Protein AF-A0A661DS69-F1 (afdb_monomer)

Foldseek 3Di:
DKDKDWDKDQDVPVLCPDPVSVVQVVPQPDDDPDPRIGTRDMDIDDDPPPVVVVVVVVVVVVVVVVVVVVVVVVVVVVVVVVVVPDPDD

Sequence (89 aa):
MKVKMNLYISDPEAFAKDPMASRAYALLDGRYMDKEWTFAGEVEFDIDVDNKAIIKKAEKELNDRIGTHTAAITVLENRKAELLALPAP

Structure (mmCIF, N/CA/C/O backbone):
data_AF-A0A661DS69-F1
#
_entry.id   AF-A0A661DS69-F1
#
loop_
_atom_site.group_PDB
_atom_site.id
_atom_site.type_symbol
_atom_site.label_atom_id
_atom_site.label_alt_id
_atom_site.label_comp_id
_atom_site.label_asym_id
_atom_site.label_entity_id
_atom_site.label_seq_id
_atom_site.pdbx_PDB_ins_code
_atom_site.Cartn_x
_atom_site.Cartn_y
_atom_site.Cartn_z
_atom_site.occupancy
_atom_site.B_iso_or_equiv
_atom_site.auth_seq_id
_atom_site.auth_comp_id
_atom_site.auth_asym_id
_atom_site.auth_atom_id
_atom_site.pdbx_PDB_model_num
ATOM 1 N N . MET A 1 1 ? -16.522 -3.563 6.895 1.00 70.88 1 MET A N 1
ATOM 2 C CA . MET A 1 1 ? -16.228 -4.504 7.999 1.00 70.88 1 MET A CA 1
ATOM 3 C C . MET A 1 1 ? -16.167 -3.705 9.285 1.00 70.88 1 MET A C 1
ATOM 5 O O . MET A 1 1 ? -15.428 -2.734 9.328 1.00 70.88 1 MET A O 1
ATOM 9 N N . LYS A 1 2 ? -16.933 -4.087 10.308 1.00 61.84 2 LYS A N 1
ATOM 10 C CA . LYS A 1 2 ? -16.909 -3.411 11.611 1.00 61.84 2 LYS A CA 1
ATOM 11 C C . LYS A 1 2 ? -15.811 -4.005 12.475 1.00 61.84 2 LYS A C 1
ATOM 13 O O . LYS A 1 2 ? -15.800 -5.217 12.679 1.00 61.84 2 LYS A O 1
ATOM 18 N N . VAL A 1 3 ? -14.903 -3.166 12.961 1.00 67.88 3 VAL A N 1
ATOM 19 C CA . VAL A 1 3 ? -13.889 -3.572 13.936 1.00 67.88 3 VAL A CA 1
ATOM 20 C C . VAL A 1 3 ? -14.212 -2.902 15.260 1.00 67.88 3 VAL A C 1
ATOM 22 O O . VAL A 1 3 ? -14.429 -1.693 15.322 1.00 67.88 3 VAL A O 1
ATOM 25 N N . LYS A 1 4 ? -14.269 -3.719 16.311 1.00 66.31 4 LYS A N 1
ATOM 26 C CA . LYS A 1 4 ? -14.412 -3.263 17.690 1.00 66.31 4 LYS A CA 1
ATOM 27 C C . LYS A 1 4 ? -13.043 -3.291 18.341 1.00 66.31 4 LYS A C 1
ATOM 29 O O . LYS A 1 4 ? -12.390 -4.333 18.346 1.00 66.31 4 LYS A O 1
ATOM 34 N N . MET A 1 5 ? -12.621 -2.154 18.873 1.00 68.62 5 MET A N 1
ATOM 35 C CA . MET A 1 5 ? -11.401 -2.044 19.660 1.00 68.62 5 MET A CA 1
ATOM 36 C C . MET A 1 5 ? -11.745 -1.606 21.076 1.00 68.62 5 MET A C 1
ATOM 38 O O . MET A 1 5 ? -12.469 -0.632 21.278 1.00 68.62 5 MET A O 1
ATOM 42 N N . ASN A 1 6 ? -11.183 -2.315 22.048 1.00 75.44 6 ASN A N 1
ATOM 43 C CA . ASN A 1 6 ? -11.224 -1.913 23.445 1.00 75.44 6 ASN A CA 1
ATOM 44 C C . ASN A 1 6 ? -10.052 -0.969 23.714 1.00 75.44 6 ASN A C 1
ATOM 46 O O . ASN A 1 6 ? -8.909 -1.278 23.370 1.00 75.44 6 ASN A O 1
ATOM 50 N N . LEU A 1 7 ? -10.341 0.173 24.327 1.00 70.44 7 LEU A N 1
ATOM 51 C CA . LEU A 1 7 ? -9.339 1.130 24.768 1.00 70.44 7 LEU A CA 1
ATOM 52 C C . LEU A 1 7 ? -9.020 0.886 26.238 1.00 70.44 7 LEU A C 1
ATOM 54 O O . LEU A 1 7 ? -9.918 0.699 27.061 1.00 70.44 7 LEU A O 1
ATOM 58 N N . TYR A 1 8 ? -7.733 0.929 26.565 1.00 71.25 8 TYR A N 1
ATOM 59 C CA . TYR A 1 8 ? -7.236 0.775 27.925 1.00 71.25 8 TYR A CA 1
ATOM 60 C C . TYR A 1 8 ? -6.246 1.894 28.246 1.00 71.25 8 TYR A C 1
ATOM 62 O O . TYR A 1 8 ? -5.479 2.324 27.386 1.00 71.25 8 TYR A O 1
ATOM 70 N N . ILE A 1 9 ? -6.270 2.352 29.492 1.00 71.00 9 ILE A N 1
ATOM 71 C CA . ILE A 1 9 ? -5.350 3.336 30.056 1.00 71.00 9 ILE A CA 1
ATOM 72 C C . ILE A 1 9 ? -4.290 2.580 30.855 1.00 71.00 9 ILE A C 1
ATOM 74 O O . ILE A 1 9 ? -4.631 1.874 31.804 1.00 71.00 9 ILE A O 1
ATOM 78 N N . SER A 1 10 ? -3.025 2.753 30.471 1.00 71.94 10 SER A N 1
ATOM 79 C CA . SER A 1 10 ? -1.854 2.151 31.127 1.00 71.94 10 SER A CA 1
ATOM 80 C C . SER A 1 10 ? -1.406 2.877 32.395 1.00 71.94 10 SER A C 1
ATOM 82 O O . SER A 1 10 ? -0.722 2.298 33.226 1.00 71.94 10 SER A O 1
ATOM 84 N N . ASP A 1 11 ? -1.728 4.167 32.518 1.00 75.38 11 ASP A N 1
ATOM 85 C CA . ASP A 1 11 ? -1.384 4.994 33.679 1.00 75.38 11 ASP A CA 1
ATOM 86 C C . ASP A 1 11 ? -2.598 5.847 34.077 1.00 75.38 11 ASP A C 1
ATOM 88 O O . ASP A 1 11 ? -2.803 6.950 33.553 1.00 75.38 11 ASP A O 1
ATOM 92 N N . PRO A 1 12 ? -3.454 5.323 34.971 1.00 67.94 12 PRO A N 1
ATOM 93 C CA . PRO A 1 12 ? -4.655 6.019 35.412 1.00 67.94 12 PRO A CA 1
ATOM 94 C C . PRO A 1 12 ? -4.352 7.324 36.153 1.00 67.94 12 PRO A C 1
ATOM 96 O O . PRO A 1 12 ? -5.155 8.251 36.089 1.00 67.94 12 PRO A O 1
ATOM 99 N N . GLU A 1 13 ? -3.210 7.427 36.840 1.00 70.44 13 GLU A N 1
ATOM 100 C CA . GLU A 1 13 ? -2.853 8.617 37.616 1.00 70.44 13 GLU A CA 1
ATOM 101 C C . G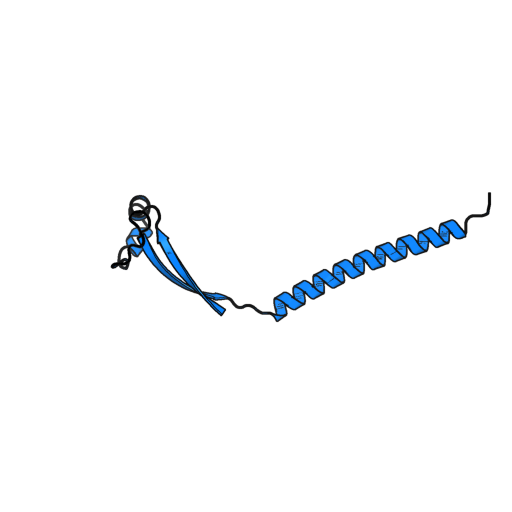LU A 1 13 ? -2.382 9.762 36.723 1.00 70.44 13 GLU A C 1
ATOM 103 O O . GLU A 1 13 ? -2.756 10.916 36.951 1.00 70.44 13 GLU A O 1
ATOM 108 N N . ALA A 1 14 ? -1.568 9.464 35.706 1.00 69.19 14 ALA A N 1
ATOM 109 C CA . ALA A 1 14 ? -1.192 10.443 34.692 1.00 69.19 14 ALA A CA 1
ATOM 110 C C . ALA A 1 14 ? -2.414 10.876 33.878 1.00 69.19 14 ALA A C 1
ATOM 112 O O . ALA A 1 14 ? -2.593 12.070 33.636 1.00 69.19 14 ALA A O 1
ATOM 113 N N . PHE A 1 15 ? -3.294 9.930 33.535 1.00 67.25 15 PHE A N 1
ATOM 114 C CA . PHE A 1 15 ? -4.550 10.232 32.861 1.00 67.25 15 PHE A CA 1
ATOM 115 C C . PHE A 1 15 ? -5.442 11.135 33.723 1.00 67.25 15 PHE A C 1
ATOM 117 O O . PHE A 1 15 ? -5.881 12.166 33.242 1.00 67.25 15 PHE A O 1
ATOM 124 N N . ALA A 1 16 ? -5.641 10.858 35.016 1.00 65.12 16 ALA A N 1
ATOM 125 C CA . ALA A 1 16 ? -6.465 11.688 35.910 1.00 65.12 16 ALA A CA 1
ATOM 126 C C . ALA A 1 16 ? -5.994 13.143 36.057 1.00 65.12 16 ALA A C 1
ATOM 128 O O . ALA A 1 16 ? -6.797 14.029 36.357 1.00 65.12 16 ALA A O 1
ATOM 129 N N . LYS A 1 17 ? -4.695 13.390 35.868 1.00 70.88 17 LYS A N 1
ATOM 130 C CA . LYS A 1 17 ? -4.091 14.727 35.922 1.00 70.88 17 LYS A CA 1
ATOM 131 C C . LYS A 1 17 ? -4.268 15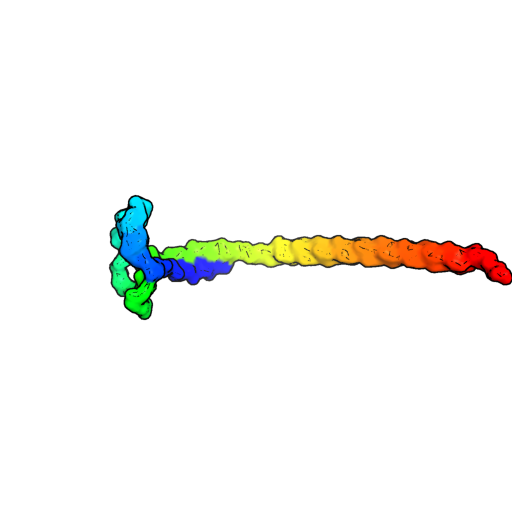.507 34.616 1.00 70.88 17 LYS A C 1
ATOM 133 O O . LYS A 1 17 ? -4.032 16.715 34.614 1.00 70.88 17 LYS A O 1
ATOM 138 N N . ASP A 1 18 ? -4.684 14.854 33.528 1.00 69.56 18 ASP A N 1
ATOM 139 C CA . ASP A 1 18 ? -4.957 15.512 32.254 1.00 69.56 18 ASP A CA 1
ATOM 140 C C . ASP A 1 18 ? -6.294 16.288 32.329 1.00 69.56 18 ASP A C 1
ATOM 142 O O . ASP A 1 18 ? -7.353 15.709 32.608 1.00 69.56 18 ASP A O 1
ATOM 146 N N . PRO A 1 19 ? -6.295 17.607 32.054 1.00 64.31 19 PRO A N 1
ATOM 147 C CA . PRO A 1 19 ? -7.510 18.416 32.027 1.00 64.31 19 PRO A CA 1
A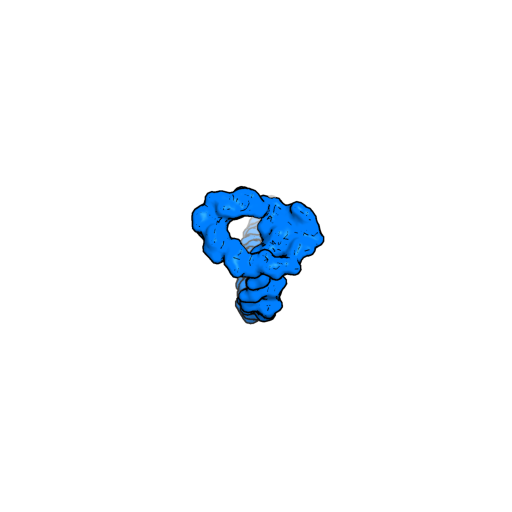TOM 148 C C . PRO A 1 19 ? -8.605 17.866 31.100 1.00 64.31 19 PRO A C 1
ATOM 150 O O . PRO A 1 19 ? -9.789 18.037 31.393 1.00 64.31 19 PRO A O 1
ATOM 153 N N . MET A 1 20 ? -8.248 17.188 30.003 1.00 60.34 20 MET A N 1
ATOM 154 C CA . MET A 1 20 ? -9.200 16.569 29.072 1.00 60.34 20 MET A CA 1
ATOM 155 C C . MET A 1 20 ? -9.746 15.227 29.579 1.00 60.34 20 MET A C 1
ATOM 157 O O . MET A 1 20 ? -10.876 14.865 29.245 1.00 60.34 20 MET A O 1
ATOM 161 N N . ALA A 1 21 ? -9.002 14.513 30.423 1.00 55.41 21 ALA A N 1
ATOM 162 C CA . ALA A 1 21 ? -9.400 13.221 30.980 1.00 55.41 21 ALA A CA 1
ATOM 163 C C . ALA A 1 21 ? -10.448 13.323 32.095 1.00 55.41 21 ALA A C 1
ATOM 165 O O . ALA A 1 21 ? -11.237 12.397 32.291 1.00 55.41 21 ALA A O 1
ATOM 166 N N . SER A 1 22 ? -10.524 14.463 32.787 1.00 51.12 22 SER A N 1
ATOM 167 C CA . SER A 1 22 ? -11.564 14.728 33.794 1.00 51.12 22 SER A CA 1
ATOM 168 C C . SER A 1 22 ? -12.998 14.600 33.237 1.00 51.12 22 SER A C 1
ATOM 170 O O . SER A 1 22 ? -13.924 14.283 33.981 1.00 51.12 22 SER A O 1
ATOM 172 N N . ARG A 1 23 ? -13.186 14.745 31.913 1.00 48.66 23 ARG A N 1
ATOM 173 C CA . ARG A 1 23 ? -14.460 14.479 31.214 1.00 48.66 23 ARG A CA 1
ATOM 174 C C . ARG A 1 23 ? -14.720 12.994 30.932 1.00 48.66 23 ARG A C 1
ATOM 176 O O . ARG A 1 23 ? -15.874 12.614 30.765 1.00 48.66 23 ARG A O 1
ATOM 183 N N . ALA A 1 24 ? -13.677 12.168 30.873 1.00 50.19 24 ALA A N 1
ATOM 184 C CA . ALA A 1 24 ? -13.762 10.738 30.570 1.00 50.19 24 ALA A CA 1
ATOM 185 C C . ALA A 1 24 ? -14.027 9.871 31.818 1.00 50.19 24 ALA A C 1
ATOM 187 O O . ALA A 1 24 ? -14.554 8.767 31.698 1.00 50.19 24 ALA A O 1
ATOM 188 N N . TYR A 1 25 ? -13.731 10.384 33.019 1.00 44.88 25 TYR A N 1
ATOM 189 C CA . TYR A 1 25 ? -13.910 9.671 34.293 1.00 44.88 25 TYR A CA 1
ATOM 190 C C . TYR A 1 25 ? -15.359 9.257 34.605 1.00 44.88 25 TYR A C 1
ATOM 192 O O . TYR A 1 25 ? -15.574 8.336 35.387 1.00 44.88 25 TYR A O 1
ATOM 200 N N . ALA A 1 26 ? -16.360 9.895 33.992 1.00 46.19 26 ALA A N 1
ATOM 201 C CA . ALA A 1 26 ? -17.771 9.641 34.290 1.00 46.19 26 ALA A CA 1
ATOM 202 C C . ALA A 1 26 ? -18.321 8.307 33.735 1.00 46.19 26 ALA A C 1
ATOM 204 O O . ALA A 1 26 ? -19.498 8.019 33.940 1.00 46.19 26 ALA A O 1
ATOM 205 N N . LEU A 1 27 ? -17.517 7.507 33.021 1.00 45.66 27 LEU A N 1
ATOM 206 C CA . LEU A 1 27 ? -18.004 6.342 32.264 1.00 45.66 27 LEU A CA 1
ATOM 207 C C . LEU A 1 27 ? -17.298 5.013 32.566 1.00 45.66 27 LEU A C 1
ATOM 209 O O . LEU A 1 27 ? -17.675 3.993 31.991 1.00 45.66 27 LEU A O 1
ATOM 213 N N . LEU A 1 28 ? -16.300 4.984 33.453 1.00 49.59 28 LEU A N 1
ATOM 214 C CA . LEU A 1 28 ? -15.490 3.779 33.677 1.00 49.59 28 LEU A CA 1
ATOM 215 C C . LEU A 1 28 ? -15.991 2.987 34.882 1.00 49.59 28 LEU A C 1
ATOM 217 O O . LEU A 1 28 ? -15.300 2.841 35.886 1.00 49.59 28 LEU A O 1
ATOM 221 N N . ASP A 1 29 ? -17.216 2.476 34.769 1.00 47.03 29 ASP A N 1
ATOM 222 C CA . ASP A 1 29 ? -17.763 1.526 35.733 1.00 47.03 29 ASP A CA 1
ATOM 223 C C . ASP A 1 29 ? -17.387 0.087 35.316 1.00 47.03 29 ASP A C 1
ATOM 225 O O . ASP A 1 29 ? -17.969 -0.513 34.409 1.00 47.03 29 ASP A O 1
ATOM 229 N N . GLY A 1 30 ? -16.356 -0.463 35.966 1.00 52.03 30 GLY A N 1
ATOM 230 C CA . GLY A 1 30 ? -16.375 -1.879 36.348 1.00 52.03 30 GLY A CA 1
ATOM 231 C C . GLY A 1 30 ? -15.782 -2.955 35.425 1.00 52.03 30 GLY A C 1
ATOM 232 O O . GLY A 1 30 ? -16.230 -4.097 35.522 1.00 52.03 30 GLY A O 1
ATOM 233 N N . ARG A 1 31 ? -14.764 -2.700 34.586 1.00 50.12 31 ARG A N 1
ATOM 234 C CA . ARG A 1 31 ? -14.009 -3.801 33.926 1.00 50.12 31 ARG A CA 1
ATOM 235 C C . ARG A 1 31 ? -12.493 -3.617 34.006 1.00 50.12 31 ARG A C 1
ATOM 237 O O . ARG A 1 31 ? -11.870 -3.066 33.108 1.00 50.12 31 ARG A O 1
ATOM 244 N N . TYR A 1 32 ? -11.893 -4.106 35.085 1.00 50.69 32 TYR A N 1
ATOM 245 C CA . TYR A 1 32 ? -10.44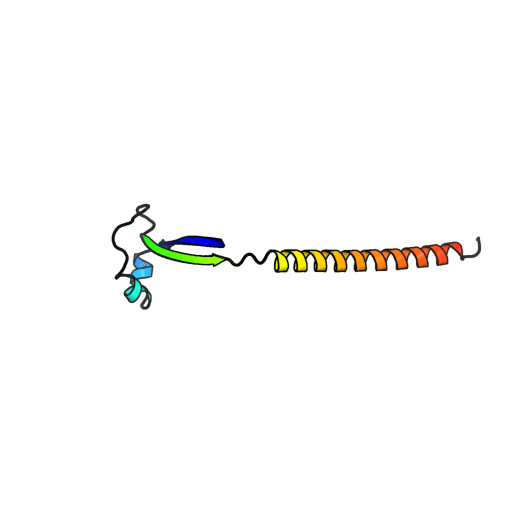0 -4.228 35.213 1.00 50.69 32 TYR A CA 1
ATOM 246 C C . TYR A 1 32 ? -9.994 -5.539 34.555 1.00 50.69 32 TYR A C 1
ATOM 248 O O . TYR A 1 32 ? -10.510 -6.594 34.918 1.00 50.69 32 TYR A O 1
ATOM 256 N N . MET A 1 33 ? -9.083 -5.480 33.576 1.00 51.19 33 MET A N 1
ATOM 257 C CA . MET A 1 33 ? -8.483 -6.692 32.990 1.00 51.19 33 MET A CA 1
ATOM 258 C C . MET A 1 33 ? -7.290 -7.174 33.814 1.00 51.19 33 MET A C 1
ATOM 260 O O . MET A 1 33 ? -7.176 -8.369 34.026 1.00 51.19 33 MET A O 1
ATOM 264 N N . ASP A 1 34 ? -6.473 -6.254 34.333 1.00 54.50 34 ASP A N 1
ATOM 265 C CA . ASP A 1 34 ? -5.374 -6.520 35.263 1.00 54.50 34 ASP A CA 1
ATOM 266 C C . ASP A 1 34 ? -4.995 -5.216 35.982 1.00 54.50 34 ASP A C 1
ATOM 268 O O . ASP A 1 34 ? -5.335 -4.129 35.513 1.00 54.50 34 ASP A O 1
ATOM 272 N N . LYS A 1 35 ? -4.296 -5.303 37.123 1.00 57.66 35 LYS A N 1
ATOM 273 C CA . LYS A 1 35 ? -3.970 -4.169 38.025 1.00 57.66 35 LYS A CA 1
ATOM 274 C C . LYS A 1 35 ? -3.199 -3.000 37.376 1.00 57.66 35 LYS A C 1
ATOM 276 O O . LYS A 1 35 ? -2.980 -1.994 38.041 1.00 57.66 35 LYS A O 1
ATOM 281 N N . GLU A 1 36 ? -2.798 -3.135 36.115 1.00 59.66 36 GLU A N 1
ATOM 282 C CA . GLU A 1 36 ? -2.013 -2.162 35.346 1.00 59.66 36 GLU A CA 1
ATOM 283 C C . GLU A 1 36 ? -2.815 -1.454 34.240 1.00 59.66 36 GLU A C 1
ATOM 285 O O . GLU A 1 36 ? -2.383 -0.414 33.754 1.00 59.66 36 GLU A O 1
ATOM 290 N N . TRP A 1 37 ? -3.984 -1.972 33.840 1.00 64.06 37 TRP A N 1
ATOM 291 C CA . TRP A 1 37 ? -4.729 -1.448 32.689 1.00 64.06 37 TRP A CA 1
ATOM 292 C C . TRP A 1 37 ? -6.200 -1.209 33.032 1.00 64.06 37 TRP A C 1
ATOM 294 O O . TRP A 1 37 ? -6.970 -2.145 33.266 1.00 64.06 37 TRP A O 1
ATOM 304 N N . THR A 1 38 ? -6.609 0.060 33.013 1.00 70.06 38 THR A N 1
ATOM 305 C CA . THR A 1 38 ? -8.000 0.468 33.256 1.00 70.06 38 THR A CA 1
ATOM 306 C C . THR A 1 38 ? -8.744 0.556 31.933 1.00 70.06 38 THR A C 1
ATOM 308 O O . THR A 1 38 ? -8.327 1.278 31.030 1.00 70.06 38 THR A O 1
ATOM 311 N N . PHE A 1 39 ? -9.854 -0.168 31.796 1.00 69.94 39 PHE A N 1
ATOM 312 C CA . PHE A 1 39 ? -10.708 -0.066 30.615 1.00 69.94 39 PHE A CA 1
ATOM 313 C C . PHE A 1 39 ? -11.269 1.350 30.476 1.00 69.94 39 PHE A C 1
ATOM 315 O O . PHE A 1 39 ? -11.791 1.886 31.446 1.00 69.94 39 PHE A O 1
ATOM 322 N N . ALA A 1 40 ? -11.152 1.932 29.281 1.00 68.81 40 ALA A N 1
ATOM 323 C CA . ALA A 1 40 ? -11.498 3.321 28.979 1.00 68.81 40 ALA A CA 1
ATOM 324 C C . ALA A 1 40 ? -12.714 3.465 28.044 1.00 68.81 40 ALA A C 1
ATOM 326 O O . ALA A 1 40 ? -13.252 4.559 27.883 1.00 68.81 40 ALA A O 1
ATOM 327 N N . GLY A 1 41 ? -13.141 2.372 27.410 1.00 69.56 41 GLY A N 1
ATOM 328 C CA . GLY A 1 41 ? -14.288 2.349 26.507 1.00 69.56 41 GLY A CA 1
ATOM 329 C C . GLY A 1 41 ? -14.091 1.420 25.314 1.00 69.56 41 GLY A C 1
ATOM 330 O O . GLY A 1 41 ? -13.010 0.872 25.090 1.00 69.56 41 GLY A O 1
ATOM 331 N N . GLU A 1 42 ? -15.153 1.259 24.532 1.00 73.56 42 GLU A N 1
ATOM 332 C CA . GLU A 1 42 ? -15.124 0.553 23.249 1.00 73.56 42 GLU A CA 1
ATOM 333 C C . GLU A 1 42 ? -15.289 1.578 22.126 1.00 73.56 42 GLU A C 1
ATOM 335 O O . GLU A 1 42 ? -16.156 2.451 22.196 1.00 73.56 42 GLU A O 1
ATOM 340 N N . VAL A 1 43 ? -14.476 1.462 21.079 1.00 70.81 43 VAL A N 1
ATOM 341 C CA . VAL A 1 43 ? -14.669 2.207 19.834 1.00 70.81 43 VAL A CA 1
ATOM 342 C C . VAL A 1 43 ? -15.009 1.212 18.739 1.00 70.81 43 VAL A C 1
ATOM 344 O O . VAL A 1 43 ? -14.298 0.229 18.521 1.00 70.81 43 VAL A O 1
ATOM 347 N N . GLU A 1 44 ? -16.109 1.478 18.044 1.00 66.19 44 GLU A N 1
ATOM 348 C CA . GLU A 1 44 ? -16.487 0.778 16.824 1.00 66.19 44 GLU A CA 1
ATOM 349 C C . GLU A 1 44 ? -16.212 1.706 15.643 1.00 66.19 44 GLU A C 1
ATOM 351 O O . GLU A 1 44 ? -16.684 2.843 15.621 1.00 66.19 44 GLU A O 1
ATOM 356 N N . PHE A 1 45 ? -15.445 1.233 14.664 1.00 65.25 45 PHE A N 1
ATOM 357 C CA . PHE A 1 45 ? -15.262 1.947 13.406 1.00 65.25 45 PHE A CA 1
ATOM 358 C C . PHE A 1 45 ? -15.500 1.024 12.213 1.00 65.25 45 PHE A C 1
ATOM 360 O O . PHE A 1 45 ? -15.183 -0.172 12.224 1.00 65.25 45 PHE A O 1
ATOM 367 N N . ASP A 1 46 ? -16.088 1.609 11.174 1.00 63.72 46 ASP A N 1
ATOM 368 C CA . ASP A 1 46 ? -16.340 0.950 9.904 1.00 63.72 46 ASP A CA 1
ATOM 369 C C . ASP A 1 46 ? -15.075 1.008 9.044 1.00 63.72 46 ASP A C 1
ATOM 371 O O . ASP A 1 46 ? -14.668 2.064 8.564 1.00 63.72 46 ASP A O 1
ATOM 375 N N . ILE A 1 47 ? -14.446 -0.146 8.832 1.00 63.25 47 ILE A N 1
ATOM 376 C CA . ILE A 1 47 ? -13.422 -0.303 7.804 1.00 63.25 47 ILE A CA 1
ATOM 377 C C . ILE A 1 47 ? -14.140 -0.575 6.486 1.00 63.25 47 ILE A C 1
ATOM 379 O O . ILE A 1 47 ? -14.645 -1.684 6.263 1.00 63.25 47 ILE A O 1
ATOM 383 N N . ASP A 1 48 ? -14.182 0.421 5.608 1.00 63.44 48 ASP A N 1
ATOM 384 C CA . ASP A 1 48 ? -14.578 0.210 4.220 1.00 63.44 48 ASP A CA 1
ATOM 385 C C . ASP A 1 48 ? -13.404 -0.408 3.453 1.00 63.44 48 ASP A C 1
ATOM 387 O O . ASP A 1 48 ? -12.464 0.267 3.029 1.00 63.44 48 ASP A O 1
ATOM 391 N N . VAL A 1 49 ? -13.417 -1.737 3.342 1.00 65.25 49 VAL A N 1
ATOM 392 C CA . VAL A 1 49 ? -12.483 -2.456 2.479 1.00 65.25 49 VAL A CA 1
ATOM 393 C C . VAL A 1 49 ? -13.068 -2.407 1.071 1.00 65.25 49 VAL A C 1
ATOM 395 O O . VAL A 1 49 ? -13.697 -3.366 0.621 1.00 65.25 49 VAL A O 1
ATOM 398 N N . ASP A 1 50 ? -12.895 -1.278 0.376 1.00 73.25 50 ASP A N 1
ATOM 399 C CA . ASP A 1 50 ? -13.240 -1.214 -1.042 1.00 73.25 50 ASP A CA 1
ATOM 400 C C . ASP A 1 50 ? -12.236 -2.070 -1.822 1.00 73.25 50 ASP A C 1
ATOM 402 O O . ASP A 1 50 ? -11.175 -1.624 -2.269 1.00 73.25 50 ASP A O 1
ATOM 406 N N . ASN A 1 51 ? -12.589 -3.344 -1.984 1.00 67.31 51 ASN A N 1
ATOM 407 C CA . ASN A 1 51 ? -11.820 -4.308 -2.758 1.00 67.31 51 ASN A CA 1
AT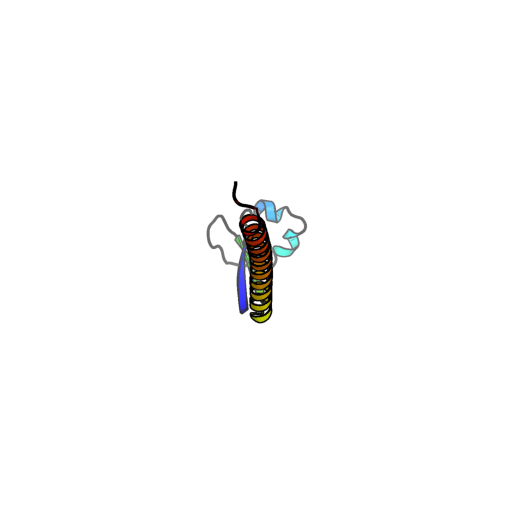OM 408 C C . ASN A 1 51 ? -11.531 -3.789 -4.176 1.00 67.31 51 ASN A C 1
ATOM 410 O O . ASN A 1 51 ? -10.491 -4.126 -4.739 1.00 67.31 51 ASN A O 1
ATOM 414 N N . LYS A 1 52 ? -12.384 -2.924 -4.750 1.00 73.94 52 LYS A N 1
ATOM 415 C CA . LYS A 1 52 ? -12.127 -2.319 -6.064 1.00 73.94 52 LYS A CA 1
ATOM 416 C C . LYS A 1 52 ? -10.985 -1.311 -6.011 1.00 73.94 52 LYS A C 1
ATOM 418 O O . LYS A 1 52 ? -10.219 -1.238 -6.966 1.00 73.94 52 LYS A O 1
ATOM 423 N N . ALA A 1 53 ? -10.842 -0.551 -4.928 1.00 75.06 53 ALA A N 1
ATOM 424 C CA . ALA A 1 53 ? -9.727 0.376 -4.752 1.00 75.06 53 ALA A CA 1
ATOM 425 C C . ALA A 1 53 ? -8.390 -0.369 -4.598 1.00 75.06 53 ALA A C 1
ATOM 427 O O . ALA A 1 53 ? -7.392 0.026 -5.204 1.00 75.06 53 ALA A O 1
ATOM 428 N N . ILE A 1 54 ? -8.382 -1.481 -3.854 1.00 77.50 54 ILE A N 1
ATOM 429 C CA . ILE A 1 54 ? -7.199 -2.343 -3.694 1.00 77.50 54 ILE A CA 1
ATOM 430 C C . ILE A 1 54 ? -6.801 -2.965 -5.038 1.00 77.50 54 ILE A C 1
ATOM 432 O O . ILE A 1 54 ? -5.638 -2.869 -5.430 1.00 77.50 54 ILE A O 1
ATOM 436 N N . ILE A 1 55 ? -7.766 -3.535 -5.772 1.00 78.94 55 ILE A N 1
ATOM 437 C CA . ILE A 1 55 ? -7.532 -4.122 -7.100 1.00 78.94 55 ILE A CA 1
ATOM 438 C C . ILE A 1 55 ? -7.005 -3.062 -8.072 1.00 78.94 55 ILE A C 1
ATOM 440 O O . ILE A 1 55 ? -5.966 -3.279 -8.686 1.00 78.94 55 ILE A O 1
ATOM 4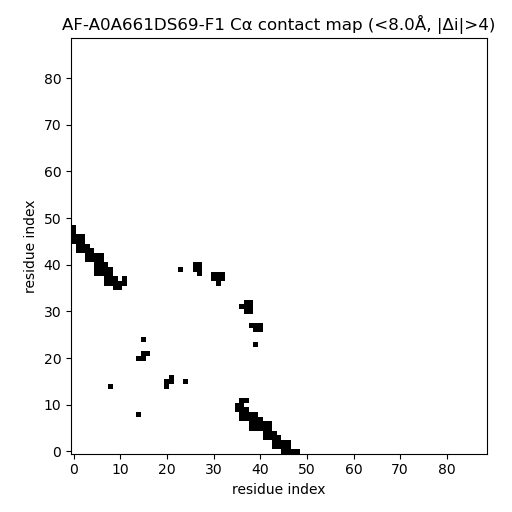44 N N . LYS A 1 56 ? -7.631 -1.880 -8.145 1.00 83.44 56 LYS A N 1
ATOM 445 C CA . LYS A 1 56 ? -7.164 -0.782 -9.011 1.00 83.44 56 LYS A CA 1
ATOM 446 C C . LYS A 1 56 ? -5.735 -0.346 -8.697 1.00 83.44 56 LYS A C 1
ATOM 448 O O . LYS A 1 56 ? -4.968 -0.041 -9.608 1.00 83.44 56 LYS A O 1
ATOM 453 N N . LYS A 1 57 ? -5.364 -0.289 -7.413 1.00 86.69 57 LYS A N 1
ATOM 454 C CA . LYS A 1 57 ? -3.996 0.053 -7.005 1.00 86.69 57 LYS A CA 1
ATOM 455 C C . LYS A 1 57 ? -3.004 -1.022 -7.458 1.00 86.69 57 LYS A C 1
ATOM 457 O O . LYS A 1 57 ? -1.967 -0.672 -8.014 1.00 86.69 57 LYS A O 1
ATOM 462 N N . ALA A 1 58 ? -3.341 -2.297 -7.266 1.00 82.75 58 ALA A N 1
ATOM 463 C CA . ALA A 1 58 ? -2.509 -3.418 -7.696 1.00 82.75 58 ALA A CA 1
ATOM 464 C C . ALA A 1 58 ? -2.364 -3.488 -9.229 1.00 82.75 58 ALA A C 1
ATOM 466 O O . ALA A 1 58 ? -1.259 -3.679 -9.729 1.00 82.75 58 ALA A O 1
ATOM 467 N N . GLU A 1 59 ? -3.448 -3.268 -9.982 1.00 92.94 59 GLU A N 1
ATOM 468 C CA . GLU A 1 59 ? -3.431 -3.199 -11.451 1.00 92.94 59 GLU A CA 1
ATOM 469 C C . GLU A 1 59 ? -2.532 -2.069 -11.955 1.00 92.94 59 GLU A C 1
ATOM 471 O O . GLU A 1 59 ? -1.745 -2.267 -12.881 1.00 92.94 59 GLU A O 1
ATOM 476 N N . LYS A 1 60 ? -2.610 -0.888 -11.331 1.00 93.81 60 LYS A N 1
ATOM 477 C CA . LYS A 1 60 ? -1.746 0.242 -11.680 1.00 93.81 60 LYS A CA 1
ATOM 478 C C . LYS A 1 60 ? -0.270 -0.102 -11.475 1.00 93.81 60 LYS A C 1
ATOM 480 O O . LYS A 1 60 ? 0.529 0.087 -12.385 1.00 93.81 60 LYS A O 1
ATOM 485 N N . GLU A 1 61 ? 0.080 -0.640 -10.311 1.00 94.25 61 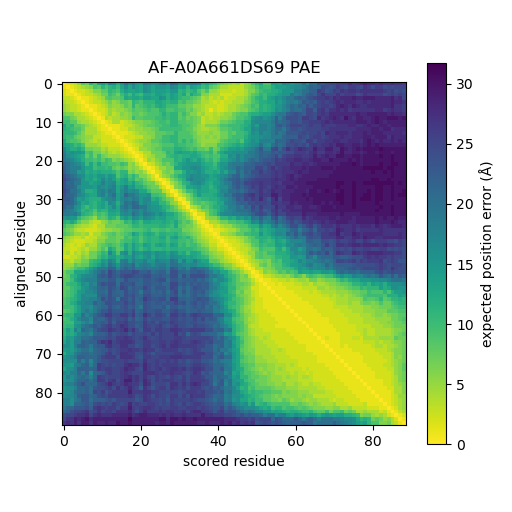GLU A N 1
ATOM 486 C CA . GLU A 1 61 ? 1.464 -0.996 -9.989 1.00 94.25 61 GLU A CA 1
ATOM 487 C C . GLU A 1 61 ? 2.016 -2.079 -10.929 1.00 94.25 61 GLU A C 1
ATOM 489 O O . GLU A 1 61 ? 3.166 -2.006 -11.370 1.00 94.25 61 GLU A O 1
ATOM 494 N N . LEU A 1 62 ? 1.184 -3.059 -11.293 1.00 93.62 62 LEU A N 1
ATOM 495 C CA . LEU A 1 62 ? 1.542 -4.074 -12.278 1.00 93.62 62 LEU A CA 1
ATOM 496 C C . LEU A 1 62 ? 1.808 -3.452 -13.657 1.00 93.62 62 LEU A C 1
ATOM 498 O O . LEU A 1 62 ? 2.829 -3.756 -14.274 1.00 93.62 62 LEU A O 1
ATOM 502 N N . ASN A 1 63 ? 0.931 -2.561 -14.122 1.00 95.62 63 ASN A N 1
ATOM 503 C CA . ASN A 1 63 ? 1.083 -1.890 -15.413 1.00 95.62 63 ASN A CA 1
ATOM 504 C C . ASN A 1 63 ? 2.339 -1.009 -15.468 1.00 95.62 63 ASN A C 1
ATOM 506 O O . ASN A 1 63 ? 3.070 -1.056 -16.457 1.00 95.62 63 ASN A O 1
ATOM 510 N N . ASP A 1 64 ? 2.641 -0.271 -14.398 1.00 95.19 64 ASP A N 1
AT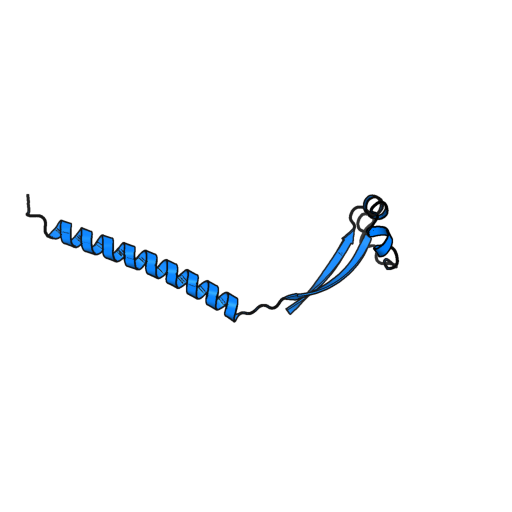OM 511 C CA . ASP A 1 64 ? 3.843 0.567 -14.312 1.00 95.19 64 ASP A CA 1
ATOM 512 C C . ASP A 1 64 ? 5.127 -0.288 -14.411 1.00 95.19 64 ASP A C 1
ATOM 514 O O . ASP A 1 64 ? 6.080 0.049 -15.130 1.00 95.19 64 ASP A O 1
ATOM 518 N N . ARG A 1 65 ? 5.145 -1.456 -13.751 1.00 92.38 65 ARG A N 1
ATOM 519 C CA . ARG A 1 65 ? 6.263 -2.412 -13.834 1.00 92.38 65 ARG A CA 1
ATOM 520 C C . ARG A 1 65 ? 6.394 -3.038 -15.220 1.00 92.38 65 ARG A C 1
ATOM 522 O O . ARG A 1 65 ? 7.510 -3.134 -15.733 1.00 92.38 65 ARG A O 1
ATOM 529 N N . ILE A 1 66 ? 5.282 -3.432 -15.842 1.00 93.62 66 ILE A N 1
ATOM 530 C CA . ILE A 1 66 ? 5.270 -3.944 -17.220 1.00 93.62 66 ILE A CA 1
ATOM 531 C C . ILE A 1 66 ? 5.829 -2.889 -18.179 1.00 93.62 66 ILE A C 1
ATOM 533 O O . ILE A 1 66 ? 6.690 -3.210 -18.999 1.00 93.62 66 ILE A O 1
ATOM 537 N N . GLY A 1 67 ? 5.400 -1.631 -18.050 1.00 93.12 67 GLY A N 1
ATOM 538 C CA . GLY A 1 67 ? 5.899 -0.525 -18.868 1.00 93.12 67 GLY A CA 1
ATOM 539 C C . GLY A 1 67 ? 7.411 -0.339 -18.735 1.00 93.12 67 GLY A C 1
ATOM 540 O O . GLY A 1 67 ? 8.119 -0.250 -19.738 1.00 93.12 67 GLY A O 1
ATOM 541 N N . THR A 1 68 ? 7.924 -0.387 -17.504 1.00 93.94 68 THR A N 1
ATOM 542 C CA . THR A 1 68 ? 9.365 -0.282 -17.223 1.00 93.94 68 THR A CA 1
ATOM 543 C C . THR A 1 68 ? 10.162 -1.411 -17.883 1.00 93.94 68 THR A C 1
ATOM 545 O O . THR A 1 68 ? 11.172 -1.162 -18.542 1.00 93.94 68 THR A O 1
ATOM 548 N N . HIS A 1 69 ? 9.705 -2.659 -17.749 1.00 93.12 69 HIS A N 1
ATOM 549 C CA . HIS A 1 69 ? 10.378 -3.802 -18.366 1.00 93.12 69 HIS A CA 1
ATOM 550 C C . HIS A 1 69 ? 10.283 -3.784 -19.893 1.00 93.12 69 HIS A C 1
ATOM 552 O O . HIS A 1 69 ? 11.261 -4.110 -20.559 1.00 93.12 69 HIS A O 1
ATOM 558 N N . THR A 1 70 ? 9.155 -3.345 -20.451 1.00 94.25 70 THR A N 1
ATOM 559 C CA . THR A 1 70 ? 8.979 -3.210 -21.904 1.00 94.25 70 THR A CA 1
ATOM 560 C C . THR A 1 70 ? 9.966 -2.195 -22.474 1.00 94.25 70 THR A C 1
ATOM 562 O O . THR A 1 70 ? 10.670 -2.499 -23.433 1.00 94.25 70 THR A O 1
ATOM 565 N N . ALA A 1 71 ? 10.101 -1.027 -21.838 1.00 92.44 71 ALA A N 1
ATOM 566 C CA . ALA A 1 71 ? 11.073 -0.018 -22.252 1.00 92.44 71 ALA A CA 1
ATOM 567 C C . ALA A 1 71 ? 12.518 -0.541 -22.170 1.00 92.44 71 ALA A C 1
ATOM 569 O O . ALA A 1 71 ? 13.310 -0.328 -23.088 1.00 92.44 71 ALA A O 1
ATOM 570 N N . ALA A 1 72 ? 12.856 -1.268 -21.100 1.00 91.94 72 ALA A N 1
ATOM 571 C CA . ALA A 1 72 ? 14.173 -1.882 -20.952 1.00 91.94 72 ALA A CA 1
ATOM 572 C C . ALA A 1 72 ? 14.461 -2.912 -22.058 1.00 91.94 72 ALA A C 1
ATOM 574 O O . ALA A 1 72 ? 15.563 -2.928 -22.605 1.00 91.94 72 ALA A O 1
ATOM 575 N N . ILE A 1 73 ? 13.471 -3.734 -22.425 1.00 94.31 73 ILE A N 1
ATOM 576 C CA . ILE A 1 73 ? 13.588 -4.697 -23.528 1.00 94.31 73 ILE A CA 1
ATOM 577 C C . ILE A 1 73 ? 13.853 -3.967 -24.844 1.00 94.31 73 ILE A C 1
ATOM 579 O O . ILE A 1 73 ? 14.808 -4.314 -25.533 1.00 94.31 73 ILE A O 1
ATOM 583 N N . THR A 1 74 ? 13.097 -2.912 -25.159 1.00 93.88 74 THR A N 1
ATOM 584 C CA . THR A 1 74 ? 13.301 -2.135 -26.391 1.00 93.88 74 THR A CA 1
ATOM 585 C C . THR A 1 74 ? 14.714 -1.557 -26.483 1.00 93.88 74 THR A C 1
ATOM 587 O O . THR A 1 74 ? 15.341 -1.611 -27.540 1.00 93.88 74 THR A O 1
ATOM 590 N N . VAL A 1 75 ? 15.262 -1.038 -25.379 1.00 93.81 75 VAL A N 1
ATOM 591 C CA . VAL A 1 75 ? 16.648 -0.540 -25.351 1.00 93.81 75 VAL A CA 1
ATOM 592 C C . VAL A 1 75 ? 17.647 -1.658 -25.661 1.00 93.81 75 VAL A C 1
ATOM 594 O O . VAL A 1 75 ? 18.573 -1.458 -26.449 1.00 93.81 75 VAL A O 1
ATOM 597 N N . LEU A 1 76 ? 17.459 -2.843 -25.076 1.00 93.19 76 LEU A N 1
ATOM 598 C CA . LEU A 1 76 ? 18.332 -3.994 -25.312 1.00 93.19 76 LEU A CA 1
ATOM 599 C C . LEU A 1 76 ? 18.231 -4.515 -26.750 1.00 93.19 76 LEU A C 1
ATOM 601 O O . LEU A 1 76 ? 19.252 -4.859 -27.344 1.00 93.19 76 LEU A O 1
ATOM 605 N N . GLU A 1 77 ? 17.029 -4.549 -27.323 1.00 93.44 77 GLU A N 1
ATOM 606 C CA . GLU A 1 77 ? 16.806 -4.941 -28.717 1.00 93.44 77 GLU A CA 1
ATOM 607 C C . GLU A 1 77 ? 17.489 -3.976 -29.688 1.00 93.44 77 GLU A C 1
ATOM 609 O O . GLU A 1 77 ? 18.208 -4.421 -30.585 1.00 93.44 77 GLU A O 1
ATOM 614 N N . ASN A 1 78 ? 17.357 -2.667 -29.455 1.00 92.19 78 ASN A N 1
ATOM 615 C CA . ASN A 1 78 ? 18.043 -1.649 -30.247 1.00 92.19 78 ASN A CA 1
ATOM 616 C C . ASN A 1 78 ? 19.563 -1.800 -30.146 1.00 92.19 78 ASN A C 1
ATOM 618 O O . ASN A 1 78 ? 20.255 -1.833 -31.163 1.00 92.19 78 ASN A O 1
ATOM 622 N N . ARG A 1 79 ? 20.098 -1.987 -28.932 1.00 90.81 79 ARG A N 1
ATOM 623 C CA . ARG A 1 79 ? 21.543 -2.156 -28.739 1.00 90.81 79 ARG A CA 1
ATOM 624 C C . ARG A 1 79 ? 22.074 -3.435 -29.384 1.00 90.81 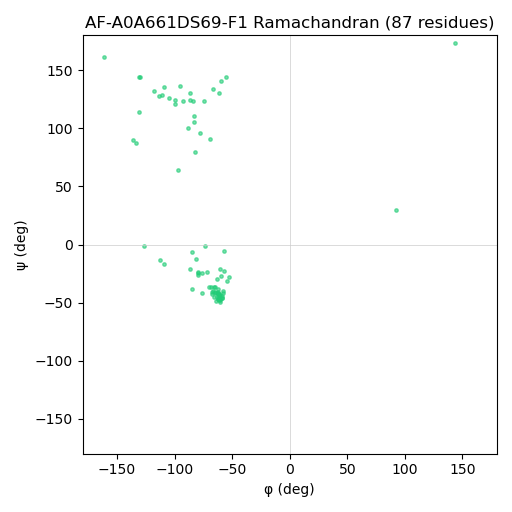79 ARG A C 1
ATOM 626 O O . ARG A 1 79 ? 23.173 -3.440 -29.933 1.00 90.81 79 ARG A O 1
ATOM 633 N N . LYS A 1 80 ? 21.298 -4.520 -29.343 1.00 91.62 80 LYS A N 1
ATOM 634 C CA . LYS A 1 80 ? 21.614 -5.763 -30.055 1.00 91.62 80 LYS A CA 1
ATOM 635 C C . LYS A 1 80 ? 21.666 -5.529 -31.565 1.00 91.62 80 LYS A C 1
ATOM 637 O O . LYS A 1 80 ? 22.600 -6.004 -32.204 1.00 91.62 80 LYS A O 1
ATOM 642 N N . ALA A 1 81 ? 20.696 -4.808 -32.128 1.00 91.31 81 ALA A N 1
ATOM 643 C CA . ALA A 1 81 ? 20.675 -4.483 -33.552 1.00 91.31 81 ALA A CA 1
ATOM 644 C C . ALA A 1 81 ? 21.890 -3.631 -33.963 1.00 91.31 81 ALA A C 1
ATOM 646 O O . ALA A 1 81 ? 22.530 -3.937 -34.965 1.00 91.31 81 ALA A O 1
ATOM 647 N N . GLU A 1 82 ? 22.263 -2.633 -33.155 1.00 89.44 82 GLU A N 1
ATOM 648 C CA . GLU A 1 82 ? 23.470 -1.822 -33.369 1.00 89.44 82 GLU A CA 1
ATOM 649 C C . GLU A 1 82 ? 24.745 -2.672 -33.380 1.00 89.44 82 GLU A C 1
ATOM 651 O O . GLU A 1 82 ? 25.575 -2.523 -34.272 1.00 89.44 82 GLU A O 1
ATOM 656 N N . LEU A 1 83 ? 24.896 -3.588 -32.416 1.00 88.75 83 LEU A N 1
ATOM 657 C CA . LEU A 1 83 ? 26.064 -4.469 -32.333 1.00 88.75 83 LEU A CA 1
ATOM 658 C C . LEU A 1 83 ? 26.152 -5.440 -33.516 1.00 88.75 83 LEU A C 1
ATOM 660 O O . LEU A 1 83 ? 27.249 -5.713 -33.992 1.00 88.75 83 LEU A O 1
ATOM 664 N N . LEU A 1 84 ? 25.015 -5.945 -34.003 1.00 88.56 84 LEU A N 1
ATOM 665 C CA . LEU A 1 84 ? 24.963 -6.811 -35.187 1.00 88.56 84 LEU A CA 1
ATOM 666 C C . LEU A 1 84 ? 25.243 -6.056 -36.493 1.00 88.56 84 LEU A C 1
ATOM 668 O O . LEU A 1 84 ? 25.644 -6.678 -37.472 1.00 88.56 84 LEU A O 1
ATOM 672 N N . ALA A 1 85 ? 25.021 -4.740 -36.518 1.00 88.00 85 ALA A N 1
ATOM 673 C CA . ALA A 1 85 ? 25.285 -3.887 -37.673 1.00 88.00 85 ALA A CA 1
ATOM 674 C C . ALA A 1 85 ? 26.741 -3.393 -37.746 1.00 88.00 85 ALA A C 1
ATOM 676 O O . ALA A 1 85 ? 27.118 -2.761 -38.736 1.00 88.00 85 ALA A O 1
ATOM 677 N N . LEU A 1 86 ? 27.563 -3.659 -36.723 1.00 84.12 86 LEU A N 1
ATOM 678 C CA . LEU A 1 86 ? 28.982 -3.322 -36.772 1.00 84.12 86 LEU A CA 1
ATOM 679 C C . LEU A 1 86 ? 29.686 -4.182 -37.835 1.00 84.12 86 LEU A C 1
ATOM 681 O O . LEU A 1 86 ? 29.474 -5.397 -37.876 1.00 84.12 86 LEU A O 1
ATOM 685 N N . PRO A 1 87 ? 30.530 -3.579 -38.693 1.00 74.88 87 PRO A N 1
ATOM 686 C CA . PRO A 1 87 ? 31.335 -4.347 -39.629 1.00 74.88 87 PRO A CA 1
ATOM 687 C C . PRO A 1 87 ? 32.245 -5.298 -38.847 1.00 74.88 87 PRO A C 1
ATOM 689 O O . PRO A 1 87 ? 32.764 -4.942 -37.786 1.00 74.88 87 PRO A O 1
ATOM 692 N N . ALA A 1 88 ? 32.406 -6.516 -39.367 1.00 72.88 88 ALA A N 1
ATOM 693 C CA . ALA A 1 88 ? 33.342 -7.478 -38.800 1.00 72.88 88 ALA A CA 1
ATOM 694 C C . ALA A 1 88 ? 34.751 -6.851 -38.723 1.00 72.88 88 ALA A C 1
ATOM 696 O O . ALA A 1 88 ? 35.088 -6.054 -39.606 1.00 72.88 88 ALA A O 1
ATOM 697 N N . PRO A 1 89 ? 35.530 -7.164 -37.671 1.00 67.44 89 PRO A N 1
ATOM 698 C CA . PRO A 1 89 ? 36.883 -6.639 -37.507 1.00 67.44 89 PRO A CA 1
ATOM 699 C C . PRO A 1 89 ? 37.796 -6.973 -38.691 1.00 67.44 89 PRO A C 1
ATOM 701 O O . PRO A 1 89 ? 37.605 -8.046 -39.312 1.00 67.44 89 PRO A O 1
#

Radius of gyration: 30.18 Å; Cα contacts (8 Å, |Δi|>4): 64; chains: 1; bounding box: 55×26×78 Å

Mean predicted aligned error: 15.43 Å

Secondary structure (DSSP, 8-state):
-EEEEEEEES-HHHHHTSTTGGGTGGG--S-EEETTEEEEEEEEEE----HHHHHHHHHHHHHHHHHHHHHHHHHHHHHHHHHHTSPP-

pLDDT: mean 73.73, std 15.11, range [44.88, 95.62]

Solvent-accessible surface area (backbone atoms only — not comparable to full-atom values): 5433 Å² total; per-residue (Å²): 87,79,47,78,44,79,42,65,37,73,49,64,69,67,42,62,70,34,84,75,39,63,72,57,67,85,69,63,82,86,59,75,84,49,104,60,35,44,48,71,50,78,49,75,48,76,45,82,78,54,61,66,59,55,49,53,52,52,52,51,57,50,50,54,52,50,52,53,51,51,54,53,48,53,54,51,52,54,52,50,53,55,62,70,67,50,77,81,132